Protein AF-A0A1I5MKQ4-F1 (afdb_monomer)

Nearest PDB structures (foldseek):
  6o09-assembly1_D-2  TM=5.803E-01  e=2.074E+00  Arabidopsis thaliana
  5o3u-assembly2_B  TM=5.673E-01  e=7.543E+00  Gypsophila vaccaria
  2vt8-assembly2_B  TM=4.543E-01  e=4.717E+00  Homo sapiens
  5vzl-assembly1_C  TM=2.548E-01  e=2.950E+00  Bacteriophage sp.

Radius of gyration: 15.08 Å; Cα contacts (8 Å, |Δi|>4): 125; chains: 1; bounding box: 41×22×50 Å

pLDDT: mean 78.32, std 14.29, range [41.69, 95.12]

Structure (mmCIF, N/CA/C/O backbone):
data_AF-A0A1I5MKQ4-F1
#
_entry.id   AF-A0A1I5MKQ4-F1
#
loop_
_atom_site.group_PDB
_atom_site.id
_atom_site.type_symbol
_atom_site.label_atom_id
_atom_site.label_alt_id
_atom_site.label_comp_id
_atom_site.label_asym_id
_atom_site.label_entity_id
_atom_site.label_seq_id
_atom_site.pdbx_PDB_ins_code
_atom_site.Cartn_x
_atom_site.Cartn_y
_atom_site.Cartn_z
_atom_site.occupancy
_atom_site.B_iso_or_equiv
_atom_site.auth_seq_id
_atom_site.auth_comp_id
_atom_site.auth_asym_id
_atom_site.auth_atom_id
_atom_site.pdbx_PDB_model_num
ATOM 1 N N . MET A 1 1 ? -25.203 6.017 -5.962 1.00 41.69 1 MET A N 1
ATOM 2 C CA . MET A 1 1 ? -24.076 6.121 -5.019 1.00 41.69 1 MET A CA 1
ATOM 3 C C . MET A 1 1 ? -22.878 5.545 -5.729 1.00 41.69 1 MET A C 1
ATOM 5 O O . MET A 1 1 ? -22.892 4.353 -6.013 1.00 41.69 1 MET A O 1
ATOM 9 N N . GLU A 1 2 ? -21.922 6.385 -6.108 1.00 47.31 2 GLU A N 1
ATOM 10 C CA . GLU A 1 2 ? -20.602 5.896 -6.507 1.00 47.31 2 GLU A CA 1
ATOM 11 C C . GLU A 1 2 ? -20.030 5.134 -5.307 1.00 47.31 2 GLU A C 1
ATOM 13 O O . GLU A 1 2 ? -20.117 5.610 -4.173 1.00 47.31 2 GLU A O 1
ATOM 18 N N . LYS A 1 3 ? -19.571 3.898 -5.520 1.00 57.41 3 LYS A N 1
ATOM 19 C CA . LYS A 1 3 ? -18.817 3.189 -4.488 1.00 57.41 3 LYS A CA 1
ATOM 20 C C . LYS A 1 3 ? -17.494 3.931 -4.365 1.00 57.41 3 LYS A C 1
ATOM 22 O O . LYS A 1 3 ? -16.720 3.910 -5.316 1.00 57.41 3 LYS A O 1
ATOM 27 N N . GLU A 1 4 ? -17.259 4.598 -3.240 1.00 71.88 4 GLU A N 1
ATOM 28 C CA . GLU A 1 4 ? -15.915 5.076 -2.929 1.00 71.88 4 GLU A CA 1
ATOM 29 C C . GLU A 1 4 ? -14.962 3.878 -2.940 1.00 71.88 4 GLU A C 1
ATOM 31 O O . GLU A 1 4 ? -15.253 2.831 -2.352 1.00 71.88 4 GLU A O 1
ATOM 36 N N . GLU A 1 5 ? -13.847 4.016 -3.652 1.00 83.56 5 GLU A N 1
ATOM 37 C CA . GLU A 1 5 ? -12.803 2.998 -3.657 1.00 83.56 5 GLU A CA 1
ATOM 38 C C . GLU A 1 5 ? -12.224 2.849 -2.237 1.00 83.56 5 GLU A C 1
ATOM 40 O O . GLU A 1 5 ? -12.012 3.848 -1.546 1.00 83.56 5 GLU A O 1
ATOM 45 N N . PRO A 1 6 ? -11.981 1.620 -1.753 1.00 90.94 6 PRO A N 1
ATOM 46 C CA . PRO A 1 6 ? -11.576 1.385 -0.364 1.00 90.94 6 PRO A CA 1
ATOM 47 C C . PRO A 1 6 ? -10.141 1.846 -0.050 1.00 90.94 6 PRO A C 1
ATOM 49 O O . PRO A 1 6 ? -9.760 1.948 1.122 1.00 90.94 6 PRO A O 1
ATOM 52 N N . PHE A 1 7 ? -9.343 2.138 -1.077 1.00 93.75 7 PHE A N 1
ATOM 53 C CA . PHE A 1 7 ? -7.974 2.627 -0.967 1.00 93.75 7 PHE A CA 1
ATOM 54 C C . PHE A 1 7 ? -7.619 3.550 -2.142 1.00 93.75 7 PHE A C 1
ATOM 56 O O . PHE A 1 7 ? -8.362 3.644 -3.113 1.00 93.75 7 PHE A O 1
ATOM 63 N N . GLU A 1 8 ? -6.484 4.237 -2.039 1.00 94.25 8 GLU A N 1
ATOM 64 C CA . GLU A 1 8 ? -5.885 5.042 -3.108 1.00 94.25 8 GLU A CA 1
ATOM 65 C C . GLU A 1 8 ? -4.429 4.632 -3.305 1.00 94.25 8 GLU A C 1
ATOM 67 O O . GLU A 1 8 ? -3.732 4.371 -2.324 1.00 94.25 8 GLU A O 1
ATOM 72 N N . VAL A 1 9 ? -3.962 4.618 -4.557 1.00 93.50 9 VAL A N 1
ATOM 73 C CA . VAL A 1 9 ? -2.572 4.299 -4.906 1.00 93.50 9 VAL A CA 1
ATOM 74 C C . VAL A 1 9 ? -1.904 5.490 -5.584 1.00 93.50 9 VAL A C 1
ATOM 76 O O . VAL A 1 9 ? -2.354 5.952 -6.634 1.00 93.50 9 VAL A O 1
ATOM 79 N N . THR A 1 10 ? -0.787 5.948 -5.026 1.00 91.69 10 THR A N 1
ATOM 80 C CA . THR A 1 10 ? 0.058 7.005 -5.596 1.00 91.69 10 THR A CA 1
ATOM 81 C C . THR A 1 10 ? 1.443 6.444 -5.885 1.00 91.69 10 THR A C 1
ATOM 83 O O . THR A 1 10 ? 2.067 5.890 -4.991 1.00 91.69 10 THR A O 1
ATOM 86 N N . VAL A 1 11 ? 1.937 6.583 -7.118 1.00 88.56 11 VAL A N 1
ATOM 87 C CA . VAL A 1 11 ? 3.326 6.227 -7.454 1.00 88.56 11 VAL A CA 1
ATOM 88 C C . VAL A 1 11 ? 4.175 7.489 -7.445 1.00 88.56 11 VAL A C 1
ATOM 90 O O . VAL A 1 11 ? 3.788 8.503 -8.026 1.00 88.56 11 VAL A O 1
ATOM 93 N N . MET A 1 12 ? 5.328 7.424 -6.792 1.00 87.12 12 MET A N 1
ATOM 94 C CA . MET A 1 12 ? 6.271 8.527 -6.668 1.00 87.12 12 MET A CA 1
ATOM 95 C C . MET A 1 12 ? 7.709 8.014 -6.720 1.00 87.12 12 MET A C 1
ATOM 97 O O . MET A 1 12 ? 7.966 6.836 -6.497 1.00 87.12 12 MET A O 1
ATOM 101 N N . SER A 1 13 ? 8.654 8.892 -7.033 1.00 78.81 13 SER A N 1
ATOM 102 C CA . SER A 1 13 ? 10.075 8.597 -6.863 1.00 78.81 13 SER A CA 1
ATOM 103 C C . SER A 1 13 ? 10.456 8.750 -5.391 1.00 78.81 13 SER A C 1
ATOM 105 O O . SER A 1 13 ? 10.023 9.712 -4.751 1.00 78.81 13 SER A O 1
ATOM 107 N N . ASP A 1 14 ? 11.284 7.847 -4.866 1.00 71.12 14 ASP A N 1
ATOM 108 C CA . ASP A 1 14 ? 11.949 8.069 -3.578 1.00 71.12 14 ASP A CA 1
ATOM 109 C C . ASP A 1 14 ? 12.781 9.375 -3.615 1.00 71.12 14 ASP A C 1
ATOM 111 O O . ASP A 1 14 ? 13.118 9.886 -4.683 1.00 71.12 14 ASP A O 1
ATOM 115 N N . ASN A 1 15 ? 13.118 9.937 -2.452 1.00 60.69 15 ASN A N 1
ATOM 116 C CA . ASN A 1 15 ? 13.911 11.158 -2.280 1.00 60.69 15 ASN A CA 1
ATOM 117 C C . ASN A 1 15 ? 15.287 11.104 -2.972 1.00 60.69 15 ASN A C 1
ATOM 119 O O . ASN A 1 15 ? 15.881 12.151 -3.231 1.00 60.69 15 ASN A O 1
ATOM 123 N N . SER A 1 16 ? 15.795 9.903 -3.260 1.00 58.72 16 SER A N 1
ATOM 124 C CA . SER A 1 16 ? 17.008 9.674 -4.053 1.00 58.72 16 SER A CA 1
ATOM 125 C C . SER A 1 16 ? 16.786 9.782 -5.572 1.00 58.72 16 SER A C 1
ATOM 127 O O . SER A 1 16 ? 17.751 9.901 -6.317 1.00 58.72 16 SER A O 1
ATOM 129 N N . TYR A 1 17 ? 15.533 9.783 -6.042 1.00 53.75 17 TYR A N 1
ATOM 130 C CA . TYR A 1 17 ? 15.115 9.662 -7.447 1.00 53.75 17 TYR A CA 1
ATOM 131 C C . TYR A 1 17 ? 15.626 8.402 -8.164 1.00 53.75 17 TYR A C 1
ATOM 133 O O . TYR A 1 17 ? 15.503 8.306 -9.384 1.00 53.75 17 TYR A O 1
ATOM 141 N N . GLU A 1 18 ? 16.169 7.431 -7.427 1.00 61.59 18 GLU A N 1
ATOM 142 C CA . GLU A 1 18 ? 16.747 6.215 -8.006 1.00 61.59 18 GLU A CA 1
ATOM 143 C C . GLU A 1 18 ? 15.709 5.100 -8.174 1.00 61.59 18 GLU A C 1
ATOM 145 O O . GLU A 1 18 ? 15.842 4.295 -9.089 1.00 61.59 18 GLU A O 1
ATOM 150 N N . ASN A 1 19 ? 14.646 5.089 -7.357 1.00 70.69 19 ASN A N 1
ATOM 151 C CA . ASN A 1 19 ? 13.638 4.027 -7.351 1.00 70.69 19 ASN A CA 1
ATOM 152 C C . ASN A 1 19 ? 12.204 4.581 -7.310 1.00 70.69 19 ASN A C 1
ATOM 154 O O . ASN A 1 19 ? 11.916 5.568 -6.623 1.00 70.69 19 ASN A O 1
ATOM 158 N N . LEU A 1 20 ? 11.289 3.921 -8.028 1.00 83.25 20 LEU A N 1
ATOM 159 C CA . LEU A 1 20 ? 9.849 4.162 -7.924 1.00 83.25 20 LEU A CA 1
ATOM 160 C C . LEU A 1 20 ? 9.272 3.413 -6.717 1.00 83.25 20 LEU A C 1
ATOM 162 O O . LEU A 1 20 ? 9.545 2.230 -6.506 1.00 83.25 20 LEU A O 1
ATOM 166 N N . VAL A 1 21 ? 8.420 4.101 -5.960 1.00 88.38 21 VAL A N 1
ATOM 167 C CA . VAL A 1 21 ? 7.663 3.548 -4.835 1.00 88.38 21 VAL A CA 1
ATOM 168 C C . VAL A 1 21 ? 6.174 3.830 -5.010 1.00 88.38 21 VAL A C 1
ATOM 170 O O . VAL A 1 21 ? 5.780 4.867 -5.546 1.00 88.38 21 VAL A O 1
ATOM 173 N N . ALA A 1 22 ? 5.329 2.902 -4.571 1.00 91.62 22 ALA A N 1
ATOM 174 C CA . ALA A 1 22 ? 3.885 3.084 -4.527 1.00 91.62 22 ALA A CA 1
ATOM 175 C C . ALA A 1 22 ? 3.416 3.231 -3.083 1.00 91.62 22 ALA A C 1
ATOM 177 O O . ALA A 1 22 ? 3.613 2.341 -2.259 1.00 91.62 22 ALA A O 1
ATOM 178 N N . GLU A 1 23 ? 2.757 4.344 -2.795 1.00 92.25 23 GLU A N 1
ATOM 179 C CA . GLU A 1 23 ? 2.032 4.575 -1.557 1.00 92.25 23 GLU A CA 1
ATOM 180 C C . GLU A 1 23 ? 0.576 4.129 -1.723 1.00 92.25 23 GLU A C 1
ATOM 182 O O . GLU A 1 23 ? -0.132 4.591 -2.619 1.00 92.25 23 GLU A O 1
ATOM 187 N N . VAL A 1 24 ? 0.117 3.261 -0.826 1.00 94.38 24 VAL A N 1
ATOM 188 C CA . VAL A 1 24 ? -1.281 2.848 -0.690 1.00 94.38 24 VAL A CA 1
ATOM 189 C C . VAL A 1 24 ? -1.863 3.483 0.566 1.00 94.38 24 VAL A C 1
ATOM 191 O O . VAL A 1 24 ? -1.336 3.288 1.661 1.00 94.38 24 VAL A O 1
ATOM 194 N N . LYS A 1 25 ? -2.990 4.183 0.428 1.00 92.88 25 LYS A N 1
ATOM 195 C CA . LYS A 1 25 ? -3.758 4.765 1.537 1.00 92.88 25 LYS A CA 1
ATOM 196 C C . LYS A 1 25 ? -5.116 4.087 1.656 1.00 92.88 25 LYS A C 1
ATOM 198 O O . LYS A 1 25 ? -5.934 4.208 0.752 1.00 92.88 25 LYS A O 1
ATOM 203 N N . PHE A 1 26 ? -5.396 3.410 2.768 1.00 91.81 26 PHE A N 1
ATOM 204 C CA . PHE A 1 26 ? -6.729 2.852 3.025 1.00 91.81 26 PHE A CA 1
ATOM 205 C C . PHE A 1 26 ? -7.645 3.950 3.581 1.00 91.81 26 PHE A C 1
ATOM 207 O O . PHE A 1 26 ? -7.465 4.376 4.716 1.00 91.81 26 PHE A O 1
ATOM 214 N N . LYS A 1 27 ? -8.641 4.415 2.814 1.00 87.00 27 LYS A N 1
ATOM 215 C CA . LYS A 1 27 ? -9.370 5.669 3.116 1.00 87.00 27 LYS A CA 1
ATOM 216 C C . LYS A 1 27 ? -10.041 5.701 4.493 1.00 87.00 27 LYS A C 1
ATOM 218 O O . LYS A 1 27 ? -10.122 6.748 5.124 1.00 87.00 27 LYS A O 1
ATOM 223 N N . SER A 1 28 ? -10.525 4.556 4.969 1.00 84.75 28 SER A N 1
ATOM 224 C CA . SER A 1 28 ? -11.211 4.432 6.265 1.00 84.75 28 SER A CA 1
ATOM 225 C C . SER A 1 28 ? -10.301 3.956 7.401 1.00 84.75 28 SER A C 1
ATOM 227 O O . SER A 1 28 ? -10.802 3.531 8.444 1.00 84.75 28 SER A O 1
ATOM 229 N N . LYS A 1 29 ? -8.980 3.928 7.195 1.00 82.44 29 LYS A N 1
ATOM 230 C CA . LYS A 1 29 ? -8.010 3.391 8.153 1.00 82.44 29 LYS A CA 1
ATOM 231 C C . LYS A 1 29 ? -6.831 4.348 8.289 1.00 82.44 29 LYS A C 1
ATOM 233 O O . LYS A 1 29 ? -6.370 4.937 7.324 1.00 82.44 29 LYS A O 1
ATOM 238 N N . GLU A 1 30 ? -6.267 4.431 9.483 1.00 83.81 30 GLU A N 1
ATOM 239 C CA . GLU A 1 30 ? -5.066 5.236 9.744 1.00 83.81 30 GLU A CA 1
ATOM 240 C C . GLU A 1 30 ? -3.784 4.437 9.463 1.00 83.81 30 GLU A C 1
ATOM 242 O O . GLU A 1 30 ? -2.803 4.506 10.209 1.00 83.81 30 GLU A O 1
ATOM 247 N N . ILE A 1 31 ? -3.805 3.649 8.387 1.00 85.62 31 ILE A N 1
ATOM 248 C CA . ILE A 1 31 ? -2.704 2.792 7.955 1.00 85.62 31 ILE A CA 1
ATOM 249 C C . ILE A 1 31 ? -2.524 2.887 6.441 1.00 85.62 31 ILE A C 1
ATOM 251 O O . ILE A 1 31 ? -3.493 3.048 5.694 1.00 85.62 31 ILE A O 1
ATOM 255 N N . GLY A 1 32 ? -1.282 2.774 5.997 1.00 90.19 32 GLY A N 1
ATOM 256 C CA . GLY A 1 32 ? -0.900 2.740 4.596 1.00 90.19 32 GLY A CA 1
ATOM 257 C C . GLY A 1 32 ? 0.207 1.726 4.340 1.00 90.19 32 GLY A C 1
ATOM 258 O O . GLY A 1 32 ? 0.788 1.161 5.273 1.00 90.19 32 GLY A O 1
ATOM 259 N N . LEU A 1 33 ? 0.481 1.491 3.059 1.00 92.62 33 LEU A N 1
ATOM 260 C CA . LEU A 1 33 ? 1.576 0.641 2.595 1.00 92.62 33 LEU A CA 1
ATOM 261 C C . LEU A 1 33 ? 2.518 1.456 1.721 1.00 92.62 33 LEU A C 1
ATOM 263 O O . LEU A 1 33 ? 2.059 2.276 0.932 1.00 92.62 33 LEU A O 1
ATOM 267 N N . ILE A 1 34 ? 3.815 1.202 1.834 1.00 91.38 34 ILE A N 1
ATOM 268 C CA . ILE A 1 34 ? 4.802 1.599 0.832 1.00 91.38 34 ILE A CA 1
ATOM 269 C C . ILE A 1 34 ? 5.293 0.326 0.162 1.00 91.38 34 ILE A C 1
ATOM 271 O O . ILE A 1 34 ? 5.745 -0.592 0.846 1.00 91.38 34 ILE A O 1
ATOM 275 N N . LEU A 1 35 ? 5.179 0.272 -1.160 1.00 91.88 35 LEU A N 1
ATOM 276 C CA . LEU A 1 35 ? 5.658 -0.829 -1.979 1.00 91.88 35 LEU A CA 1
ATOM 277 C C . LEU A 1 35 ? 6.822 -0.346 -2.840 1.00 91.88 35 LEU A C 1
ATOM 279 O O . LEU A 1 35 ? 6.705 0.694 -3.489 1.00 91.88 35 LEU A O 1
ATOM 283 N N . SER A 1 36 ? 7.917 -1.098 -2.877 1.00 87.81 36 SER A N 1
ATOM 284 C CA . SER A 1 36 ? 9.087 -0.776 -3.701 1.00 87.81 36 SER A CA 1
ATOM 285 C C . SER A 1 36 ? 9.677 -2.021 -4.371 1.00 87.81 36 SER A C 1
ATOM 287 O O . SER A 1 36 ? 9.564 -3.137 -3.860 1.00 87.81 36 SER A O 1
ATOM 289 N N . GLN A 1 37 ? 10.273 -1.828 -5.553 1.00 79.44 37 GLN A N 1
ATOM 290 C CA . GLN A 1 37 ? 10.899 -2.881 -6.377 1.00 79.44 37 GLN A CA 1
ATOM 291 C C . GLN A 1 37 ? 12.435 -2.772 -6.398 1.00 79.44 37 GLN A C 1
ATOM 293 O O . GLN A 1 37 ? 13.068 -3.196 -7.358 1.00 79.44 37 GLN A O 1
ATOM 298 N N . GLU A 1 38 ? 13.046 -2.221 -5.344 1.00 68.00 38 GLU A N 1
ATOM 299 C CA . GLU A 1 38 ? 14.455 -1.772 -5.323 1.00 68.00 38 GLU A CA 1
ATOM 300 C C . GLU A 1 38 ? 15.482 -2.817 -5.790 1.00 68.00 38 GLU A C 1
ATOM 302 O O . GLU A 1 38 ? 16.525 -2.462 -6.331 1.00 68.00 38 GLU A O 1
ATOM 307 N N . ASN A 1 39 ? 15.210 -4.110 -5.581 1.00 63.75 39 ASN A N 1
ATOM 308 C CA . ASN A 1 39 ? 16.201 -5.171 -5.778 1.00 63.75 39 ASN A CA 1
ATOM 309 C C . ASN A 1 39 ? 15.861 -6.178 -6.895 1.00 63.75 39 ASN A C 1
ATOM 311 O O . ASN A 1 39 ? 16.743 -6.930 -7.314 1.00 63.75 39 ASN A O 1
ATOM 315 N N . SER A 1 40 ? 14.599 -6.276 -7.337 1.00 66.81 40 SER A N 1
ATOM 316 C CA . SER A 1 40 ? 14.152 -7.238 -8.364 1.00 66.81 40 SER A CA 1
ATOM 317 C C . SER A 1 40 ? 12.685 -7.032 -8.758 1.00 66.81 40 SER A C 1
ATOM 319 O O . SER A 1 40 ? 11.838 -6.880 -7.889 1.00 66.81 40 SER A O 1
ATOM 321 N N . PHE A 1 41 ? 12.346 -7.197 -10.042 1.00 69.81 41 PHE A N 1
ATOM 322 C CA . PHE A 1 41 ? 10.953 -7.228 -10.531 1.00 69.81 41 PHE A CA 1
ATOM 323 C C . PHE A 1 41 ?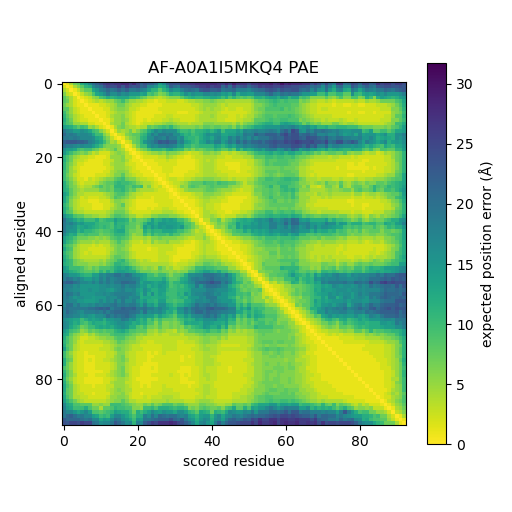 10.105 -8.392 -9.980 1.00 69.81 41 PHE A C 1
ATOM 325 O O . PHE A 1 41 ? 8.866 -8.357 -10.033 1.00 69.81 41 PHE A O 1
ATOM 332 N N . GLU A 1 42 ? 10.760 -9.447 -9.489 1.00 76.44 42 GLU A N 1
ATOM 333 C CA . GLU A 1 42 ? 10.112 -10.646 -8.943 1.00 76.44 42 GLU A CA 1
ATOM 334 C C . GLU A 1 42 ? 9.764 -10.510 -7.457 1.00 76.44 42 GLU A C 1
ATOM 336 O O . GLU A 1 42 ? 8.977 -11.303 -6.938 1.00 76.44 42 GLU A O 1
ATOM 341 N N . LYS A 1 43 ? 10.343 -9.525 -6.762 1.00 82.31 43 LYS A N 1
ATOM 342 C CA . LYS A 1 43 ? 10.129 -9.300 -5.332 1.00 82.31 43 LYS A CA 1
ATOM 343 C C . LYS A 1 43 ? 9.589 -7.897 -5.112 1.00 82.31 43 LYS A C 1
ATOM 345 O O . LYS A 1 43 ? 10.025 -6.950 -5.747 1.00 82.31 43 LYS A O 1
ATOM 350 N N . ILE A 1 44 ? 8.631 -7.780 -4.204 1.00 85.81 44 ILE A N 1
ATOM 351 C CA . ILE A 1 44 ? 8.112 -6.489 -3.774 1.00 85.81 44 ILE A CA 1
ATOM 352 C C . ILE A 1 44 ? 8.356 -6.365 -2.278 1.00 85.81 44 ILE A C 1
ATOM 354 O O . ILE A 1 44 ? 7.951 -7.235 -1.503 1.00 85.81 44 ILE A O 1
ATOM 358 N N . ASP A 1 45 ? 9.048 -5.306 -1.888 1.00 88.50 45 ASP A N 1
ATOM 359 C CA . ASP A 1 45 ? 9.189 -4.948 -0.489 1.00 88.50 45 ASP A CA 1
ATOM 360 C C . ASP A 1 45 ? 7.933 -4.179 -0.080 1.00 88.50 45 ASP A C 1
ATOM 362 O O . ASP A 1 45 ? 7.523 -3.238 -0.759 1.00 88.50 45 ASP A O 1
ATOM 366 N N . ILE A 1 46 ? 7.276 -4.617 0.998 1.00 90.12 46 ILE A N 1
ATOM 367 C CA . ILE A 1 46 ? 6.044 -4.004 1.506 1.00 90.12 46 ILE A CA 1
ATOM 368 C C . ILE A 1 46 ? 6.306 -3.520 2.925 1.00 90.12 46 ILE A C 1
ATOM 370 O O . ILE A 1 46 ? 6.460 -4.315 3.852 1.00 90.12 46 ILE A O 1
ATOM 374 N N . SER A 1 47 ? 6.319 -2.205 3.097 1.00 89.62 47 SER A N 1
ATOM 375 C CA . SER A 1 47 ? 6.389 -1.559 4.403 1.00 89.62 47 SER A CA 1
ATOM 376 C C . SER A 1 47 ? 5.000 -1.113 4.833 1.00 89.62 47 SER A C 1
ATOM 378 O O . SER A 1 47 ? 4.288 -0.465 4.072 1.00 89.62 47 SER A O 1
ATOM 380 N N . VAL A 1 48 ? 4.614 -1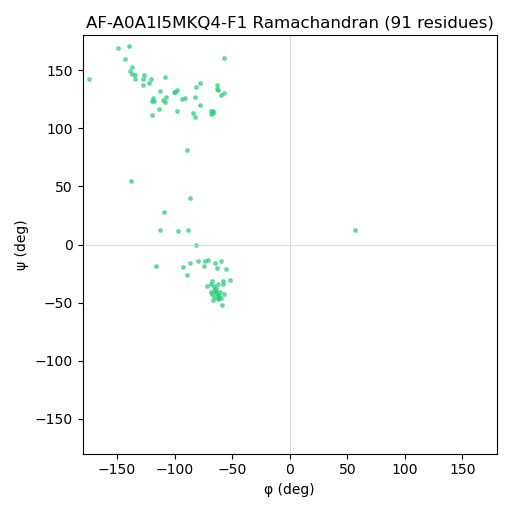.434 6.065 1.00 87.44 48 VAL A N 1
ATOM 381 C CA . VAL A 1 48 ? 3.340 -1.006 6.657 1.00 87.44 48 VAL A CA 1
ATOM 382 C C . VAL A 1 48 ? 3.605 0.172 7.583 1.00 87.44 48 VAL A C 1
ATOM 384 O O . VAL A 1 48 ? 4.491 0.097 8.434 1.00 87.44 48 VAL A O 1
ATOM 387 N N . PHE A 1 49 ? 2.832 1.246 7.453 1.00 82.94 49 PHE A N 1
ATOM 388 C CA . PHE A 1 49 ? 2.990 2.433 8.289 1.00 82.94 49 PHE A CA 1
ATOM 389 C C . PHE A 1 49 ? 1.643 2.975 8.755 1.00 82.94 49 PHE A C 1
ATOM 391 O O . PHE A 1 49 ? 0.621 2.786 8.102 1.00 82.94 49 PHE A O 1
ATOM 398 N N . SER A 1 50 ? 1.639 3.647 9.904 1.00 80.12 50 SER A N 1
ATOM 399 C CA . SER A 1 50 ? 0.455 4.318 10.436 1.00 80.12 50 SER A CA 1
ATOM 400 C C . SER A 1 50 ? 0.599 5.830 10.322 1.00 80.12 50 SER A C 1
ATOM 402 O O . SER A 1 50 ? 1.687 6.370 10.512 1.00 80.12 50 SER A O 1
ATOM 404 N N . PHE A 1 51 ? -0.517 6.507 10.054 1.00 73.06 51 PHE A N 1
ATOM 405 C CA . PHE A 1 51 ? -0.605 7.970 10.047 1.00 73.06 51 PHE A CA 1
ATOM 406 C C . PHE A 1 51 ? -0.779 8.564 11.457 1.00 73.06 51 PHE A C 1
ATOM 408 O O . PHE A 1 51 ? -0.850 9.783 11.609 1.00 73.06 51 PHE A O 1
ATOM 415 N N . LEU A 1 52 ? -0.843 7.720 12.493 1.00 72.06 52 LEU A N 1
ATOM 416 C CA . LEU A 1 52 ? -0.964 8.146 13.883 1.00 72.06 52 LEU A CA 1
ATOM 417 C C . LEU A 1 52 ? 0.318 8.838 14.360 1.00 72.06 52 LEU A C 1
ATOM 419 O O . LEU A 1 52 ? 1.374 8.218 14.500 1.00 72.06 52 LEU A O 1
ATOM 423 N N . SER A 1 53 ? 0.201 10.127 14.671 1.00 58.28 53 SER A N 1
ATOM 424 C CA . SER A 1 53 ? 1.299 10.991 15.120 1.00 58.28 53 SER A CA 1
ATOM 425 C C . SER A 1 53 ? 1.899 10.604 16.480 1.00 58.28 53 SER A C 1
ATOM 427 O O . SER A 1 53 ? 3.016 11.015 16.786 1.00 58.28 53 SER A O 1
ATOM 429 N N . ASP A 1 54 ? 1.209 9.780 17.275 1.00 62.41 54 ASP A N 1
ATOM 430 C CA . ASP A 1 54 ? 1.637 9.296 18.596 1.00 62.41 54 ASP A CA 1
ATOM 431 C C . ASP A 1 54 ? 1.936 7.781 18.639 1.00 62.41 54 ASP A C 1
ATOM 433 O O . ASP A 1 54 ? 2.128 7.195 19.710 1.00 62.41 54 ASP A O 1
ATOM 437 N N . GLY A 1 55 ? 2.025 7.130 17.471 1.00 59.12 55 GLY A N 1
ATOM 438 C CA . GLY A 1 55 ? 2.140 5.673 17.352 1.00 59.12 55 GLY A CA 1
ATOM 439 C C . GLY A 1 55 ? 3.343 5.061 18.077 1.00 59.12 55 GLY A C 1
ATOM 440 O O . GLY A 1 55 ? 3.242 3.951 18.596 1.00 59.12 55 GLY A O 1
ATOM 441 N N . LYS A 1 56 ? 4.465 5.787 18.187 1.00 61.91 56 LYS A N 1
ATOM 442 C CA . LYS A 1 56 ? 5.672 5.294 18.871 1.00 61.91 56 LYS A CA 1
ATOM 443 C C . LYS A 1 56 ? 5.450 5.096 20.372 1.00 61.91 56 LYS A C 1
ATOM 445 O O . LYS A 1 56 ? 5.843 4.062 20.897 1.00 61.91 56 LYS A O 1
ATOM 450 N N . GLU A 1 57 ? 4.814 6.046 21.059 1.00 63.47 57 GLU A N 1
ATOM 451 C CA . GLU A 1 57 ? 4.557 5.927 22.504 1.00 63.47 57 GLU A CA 1
ATOM 452 C C . GLU A 1 57 ? 3.472 4.888 22.807 1.00 63.47 57 GLU A C 1
ATOM 454 O O . GLU A 1 57 ? 3.595 4.127 23.767 1.00 63.47 57 GLU A O 1
ATOM 459 N N . LYS A 1 58 ? 2.455 4.783 21.942 1.00 59.19 58 LYS A N 1
ATOM 460 C CA . LYS A 1 58 ? 1.402 3.764 22.057 1.00 59.19 58 LYS A CA 1
ATOM 461 C C . LYS A 1 58 ? 1.904 2.343 21.788 1.00 59.19 58 LYS A C 1
ATOM 463 O O . LYS A 1 58 ? 1.432 1.418 22.437 1.00 59.19 58 LYS A O 1
ATOM 468 N N . PHE A 1 59 ? 2.876 2.154 20.891 1.00 59.84 59 PHE A N 1
ATOM 469 C CA . PHE A 1 59 ? 3.426 0.829 20.571 1.00 59.84 59 PHE A CA 1
ATOM 470 C C . PHE A 1 59 ? 4.179 0.187 21.745 1.00 59.84 59 PHE A C 1
ATOM 472 O O . PHE A 1 59 ? 4.107 -1.024 21.937 1.00 59.84 59 PHE A O 1
ATOM 479 N N . TYR A 1 60 ? 4.877 0.986 22.560 1.00 63.88 60 TYR A N 1
ATOM 480 C CA . TYR A 1 60 ? 5.561 0.479 23.757 1.00 63.88 60 TYR A CA 1
ATOM 481 C C . TYR A 1 60 ? 4.599 0.128 24.898 1.00 63.88 60 TYR A C 1
ATOM 483 O O . TYR A 1 60 ? 4.992 -0.573 25.830 1.00 63.88 60 TYR A O 1
ATOM 491 N N . ASN A 1 61 ? 3.341 0.570 24.822 1.00 63.50 61 ASN A N 1
ATOM 492 C CA . ASN A 1 61 ? 2.298 0.162 25.748 1.00 63.50 61 ASN A CA 1
ATOM 493 C C . ASN A 1 61 ? 1.604 -1.106 25.224 1.00 63.50 61 ASN A C 1
ATOM 495 O O . ASN A 1 61 ? 0.542 -1.063 24.603 1.00 63.50 61 ASN A O 1
ATOM 499 N N . THR A 1 62 ? 2.241 -2.255 25.467 1.00 62.25 62 THR A N 1
ATOM 500 C CA . THR A 1 62 ? 1.841 -3.578 24.952 1.00 62.25 62 THR A CA 1
ATOM 501 C C . THR A 1 62 ? 0.445 -4.034 25.379 1.00 62.25 62 THR A C 1
ATOM 503 O O . THR A 1 62 ? -0.082 -4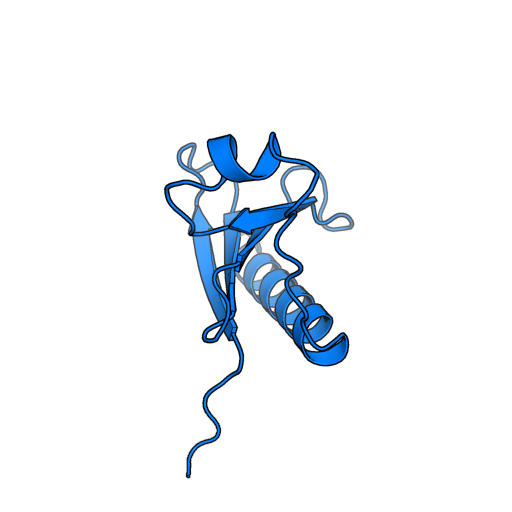.983 24.806 1.00 62.25 62 THR A O 1
ATOM 506 N N . GLU A 1 63 ? -0.165 -3.378 26.369 1.00 65.38 63 GLU A N 1
ATOM 507 C CA . GLU A 1 63 ? -1.535 -3.664 26.808 1.00 65.38 63 GLU A CA 1
ATOM 508 C C . GLU A 1 63 ? -2.596 -3.144 25.823 1.00 65.38 63 GLU A C 1
ATOM 510 O O . GLU A 1 63 ? -3.723 -3.629 25.842 1.00 65.38 63 GLU A O 1
ATOM 515 N N . ASN A 1 64 ? -2.248 -2.203 24.934 1.00 60.50 64 ASN A N 1
ATOM 516 C CA . ASN A 1 64 ? -3.178 -1.575 23.991 1.00 60.50 64 ASN A CA 1
ATOM 517 C C . ASN A 1 64 ? -2.569 -1.418 22.592 1.00 60.50 64 ASN A C 1
ATOM 519 O O . ASN A 1 64 ? -2.554 -0.320 22.038 1.00 60.50 64 ASN A O 1
ATOM 523 N N . ILE A 1 65 ? -2.080 -2.511 21.999 1.00 65.25 65 ILE A N 1
ATOM 524 C CA . ILE A 1 65 ? -1.680 -2.503 20.585 1.00 65.25 65 ILE A CA 1
ATOM 525 C C . ILE A 1 65 ? -2.953 -2.310 19.740 1.00 65.25 65 ILE A C 1
ATOM 527 O O . ILE A 1 65 ? -3.808 -3.201 19.731 1.00 65.25 65 ILE A O 1
ATOM 531 N N . PRO A 1 66 ? -3.123 -1.173 19.038 1.00 64.06 66 PRO A N 1
ATOM 532 C CA . PRO A 1 66 ? -4.315 -0.943 18.237 1.00 64.06 66 PRO A CA 1
ATOM 533 C C . PRO A 1 66 ? -4.348 -1.935 17.070 1.00 64.06 66 PRO A C 1
ATOM 535 O O . PRO A 1 66 ? -3.491 -1.922 16.188 1.00 64.06 66 PRO A O 1
ATOM 538 N N . GLY A 1 67 ? -5.346 -2.819 17.075 1.00 68.44 67 GLY A N 1
ATOM 539 C CA . GLY A 1 67 ? -5.584 -3.750 15.979 1.00 68.44 67 GLY A CA 1
ATOM 540 C C . GLY A 1 67 ? -6.278 -3.044 14.819 1.00 68.44 67 GLY A C 1
ATOM 541 O O . GLY A 1 67 ? -7.392 -2.544 14.972 1.00 68.44 67 GLY A O 1
ATOM 542 N N . VAL A 1 68 ? -5.651 -3.033 13.644 1.00 76.62 68 VAL A N 1
ATOM 543 C CA . VAL A 1 68 ? -6.299 -2.574 12.412 1.00 76.62 68 VAL A CA 1
ATOM 544 C C . VAL A 1 68 ? -6.810 -3.790 11.650 1.00 76.62 68 VAL A C 1
ATOM 546 O O . VAL A 1 68 ? -6.032 -4.624 11.199 1.00 76.62 68 VAL A O 1
ATOM 549 N N . CYS A 1 69 ? -8.131 -3.897 11.510 1.00 82.56 69 CYS A N 1
ATOM 550 C CA . CYS A 1 69 ? -8.758 -4.939 10.702 1.00 82.56 69 CYS A CA 1
ATOM 551 C C . CYS A 1 69 ? -9.013 -4.418 9.281 1.00 82.56 69 CYS A C 1
ATOM 553 O O . CYS A 1 69 ? -9.668 -3.380 9.110 1.00 82.56 69 CYS A O 1
ATOM 555 N N . ILE A 1 70 ? -8.501 -5.140 8.284 1.00 86.75 70 ILE A N 1
ATOM 556 C CA . ILE A 1 70 ? -8.708 -4.905 6.851 1.00 86.75 70 ILE A CA 1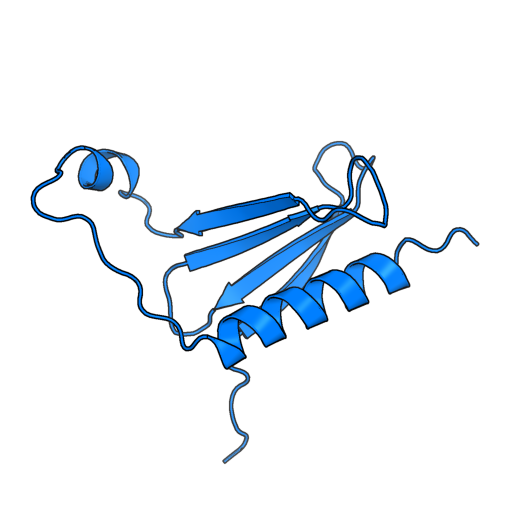
ATOM 557 C C . ILE A 1 70 ? -9.188 -6.221 6.243 1.00 86.75 70 ILE A C 1
ATOM 559 O O . ILE A 1 70 ? -8.670 -7.287 6.577 1.00 86.75 70 ILE A O 1
ATOM 563 N N . GLU A 1 71 ? -10.184 -6.149 5.364 1.00 91.06 71 GLU A N 1
ATOM 564 C CA . GLU A 1 71 ? -10.621 -7.309 4.592 1.00 91.06 71 GLU A CA 1
ATOM 565 C C . GLU A 1 71 ? -9.479 -7.804 3.699 1.00 91.06 71 GL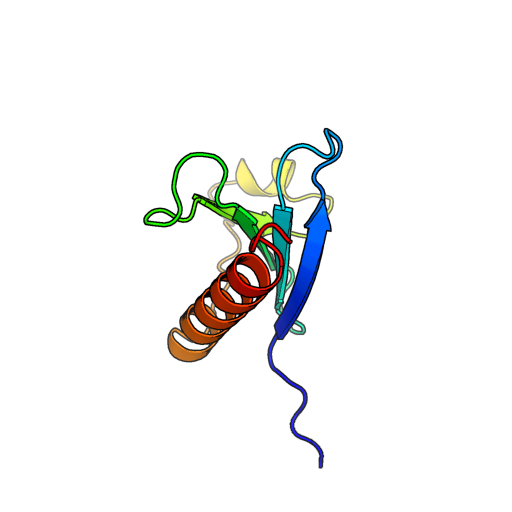U A C 1
ATOM 567 O O . GLU A 1 71 ? -8.829 -7.012 3.014 1.00 91.06 71 GLU A O 1
ATOM 572 N N . LEU A 1 72 ? -9.236 -9.116 3.700 1.00 92.19 72 LEU A N 1
ATOM 573 C CA . LEU A 1 72 ? -8.117 -9.711 2.969 1.00 92.19 72 LEU A CA 1
ATOM 574 C C . LEU A 1 72 ? -8.160 -9.364 1.474 1.00 92.19 72 LEU A C 1
ATOM 576 O O . LEU A 1 72 ? -7.138 -8.990 0.909 1.00 92.19 72 LEU A O 1
ATOM 580 N N . ASP A 1 73 ? -9.341 -9.418 0.860 1.00 94.69 73 ASP A N 1
ATOM 581 C CA . ASP A 1 73 ? -9.513 -9.130 -0.567 1.00 94.69 73 ASP A CA 1
ATOM 582 C C . ASP A 1 73 ? -9.177 -7.672 -0.899 1.00 94.69 73 ASP A C 1
ATOM 584 O O . ASP A 1 73 ? -8.544 -7.394 -1.914 1.00 94.69 73 ASP A O 1
ATOM 588 N N . VAL A 1 74 ? -9.530 -6.738 -0.010 1.00 92.69 74 VAL A N 1
ATOM 589 C CA 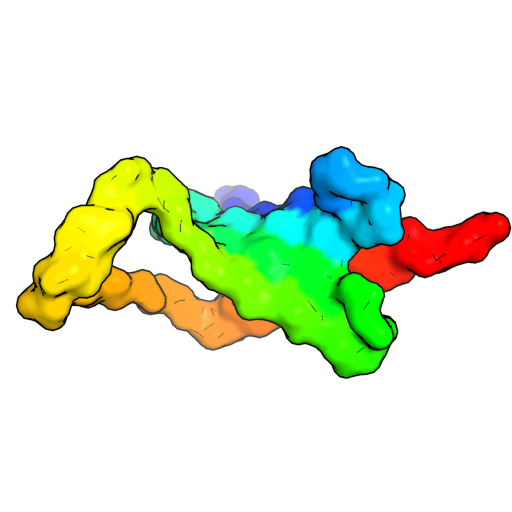. VAL A 1 74 ? -9.184 -5.317 -0.150 1.00 92.69 74 VAL A CA 1
ATOM 590 C C . VAL A 1 74 ? -7.676 -5.118 -0.012 1.00 92.69 74 VAL A C 1
ATOM 592 O O . VAL A 1 74 ? -7.080 -4.372 -0.784 1.00 92.69 74 VAL A O 1
ATOM 595 N N . PHE A 1 75 ? -7.051 -5.798 0.950 1.00 92.62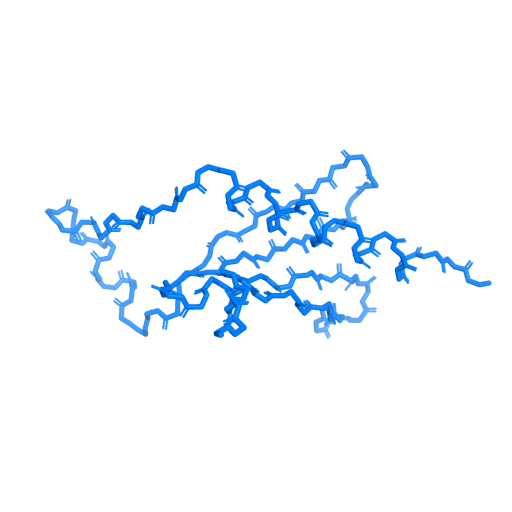 75 PHE A N 1
ATOM 596 C CA . PHE A 1 75 ? -5.608 -5.726 1.162 1.00 92.62 75 PHE A CA 1
ATOM 597 C C . PHE A 1 75 ? -4.824 -6.253 -0.048 1.00 92.62 75 PHE A C 1
ATOM 599 O O . PHE A 1 75 ? -3.895 -5.599 -0.518 1.00 92.62 75 PHE A O 1
ATOM 606 N N . LEU A 1 76 ? -5.228 -7.407 -0.587 1.00 94.44 76 LEU A N 1
ATOM 607 C CA . LEU A 1 76 ? -4.599 -8.011 -1.760 1.00 94.44 76 LEU A CA 1
ATOM 608 C C . LEU A 1 76 ? -4.837 -7.189 -3.031 1.00 94.44 76 LEU A C 1
ATOM 610 O O . LEU A 1 76 ? -3.897 -7.004 -3.801 1.00 94.44 76 LEU A O 1
ATOM 614 N N . ALA A 1 77 ? -6.046 -6.656 -3.229 1.00 95.12 77 ALA A N 1
ATOM 615 C CA . ALA A 1 77 ? -6.349 -5.784 -4.362 1.00 95.12 77 ALA A CA 1
ATOM 616 C C . ALA A 1 77 ? -5.485 -4.514 -4.354 1.00 95.12 77 ALA A C 1
ATOM 618 O O . ALA A 1 77 ? -4.967 -4.114 -5.393 1.00 95.12 77 ALA A O 1
ATOM 619 N N . ALA A 1 78 ? -5.267 -3.921 -3.177 1.00 94.69 78 ALA A N 1
ATOM 620 C CA . ALA A 1 78 ? -4.434 -2.732 -3.045 1.00 94.69 78 ALA A CA 1
ATOM 621 C C . ALA A 1 78 ? -2.960 -2.998 -3.388 1.00 94.69 78 ALA A C 1
ATOM 623 O O . ALA A 1 78 ? -2.311 -2.175 -4.036 1.00 94.69 78 ALA A O 1
ATOM 624 N N . ILE A 1 79 ? -2.438 -4.162 -2.985 1.00 94.00 79 ILE A N 1
ATOM 625 C CA . ILE A 1 79 ? -1.079 -4.595 -3.333 1.00 94.00 79 ILE A CA 1
ATOM 626 C C . ILE A 1 79 ? -0.961 -4.849 -4.836 1.00 94.00 79 ILE A C 1
ATOM 628 O O . ILE A 1 79 ? -0.013 -4.368 -5.455 1.00 94.00 79 ILE A O 1
ATOM 632 N N . ASP A 1 80 ? -1.906 -5.585 -5.425 1.00 93.69 80 ASP A N 1
ATOM 633 C CA . ASP A 1 80 ? -1.886 -5.898 -6.857 1.00 93.69 80 ASP A CA 1
ATOM 634 C C . ASP A 1 80 ? -1.914 -4.618 -7.703 1.00 93.69 80 ASP A C 1
ATOM 636 O O . ASP A 1 80 ? -1.069 -4.436 -8.581 1.00 93.69 80 ASP A O 1
ATOM 640 N N . GLU A 1 81 ? -2.796 -3.672 -7.374 1.00 94.56 81 GLU A N 1
ATOM 641 C CA . GLU A 1 81 ? -2.874 -2.394 -8.080 1.00 94.56 81 GLU A CA 1
ATOM 642 C C . GLU A 1 81 ? -1.576 -1.580 -7.961 1.00 94.56 81 GLU A C 1
ATOM 644 O O . GLU A 1 81 ? -1.075 -1.049 -8.957 1.00 94.56 81 GLU A O 1
ATOM 649 N N . ALA A 1 82 ? -0.985 -1.510 -6.766 1.00 92.75 82 ALA A N 1
ATOM 650 C CA . ALA A 1 82 ? 0.291 -0.835 -6.552 1.00 92.75 82 ALA A CA 1
ATOM 651 C C . ALA A 1 82 ? 1.433 -1.462 -7.362 1.00 92.75 82 ALA A C 1
ATOM 653 O O . ALA A 1 82 ? 2.189 -0.745 -8.023 1.00 92.75 82 ALA A O 1
ATOM 654 N N . VAL A 1 83 ? 1.525 -2.793 -7.382 1.00 90.75 83 VAL A N 1
ATOM 655 C CA . VAL A 1 83 ? 2.529 -3.521 -8.171 1.00 90.75 83 VAL A CA 1
ATOM 656 C C . VAL A 1 83 ? 2.329 -3.292 -9.670 1.00 90.75 83 VAL A C 1
ATOM 658 O O . VAL A 1 83 ? 3.307 -3.076 -10.389 1.00 90.75 83 VAL A O 1
ATOM 661 N N . GLN A 1 84 ? 1.086 -3.307 -10.156 1.00 90.12 84 GLN A N 1
ATOM 662 C CA . GLN A 1 84 ? 0.781 -3.036 -11.562 1.00 90.12 84 GLN A CA 1
ATOM 663 C C . GLN A 1 84 ? 1.183 -1.614 -11.962 1.00 90.12 84 GLN A C 1
ATOM 665 O O . GLN A 1 84 ? 1.856 -1.436 -12.979 1.00 90.12 84 GLN A O 1
ATOM 670 N N . ARG A 1 85 ? 0.831 -0.605 -11.154 1.00 89.88 85 ARG A N 1
ATOM 671 C CA . ARG A 1 85 ? 1.184 0.796 -11.435 1.00 89.88 85 ARG A CA 1
ATOM 672 C C . ARG A 1 85 ? 2.696 1.027 -11.417 1.00 89.88 85 ARG A C 1
ATOM 674 O O . ARG A 1 85 ? 3.191 1.732 -12.293 1.00 89.88 85 ARG A O 1
ATOM 681 N N . LEU A 1 86 ? 3.425 0.405 -10.486 1.00 87.50 86 LEU A N 1
ATOM 682 C CA . LEU A 1 86 ? 4.893 0.441 -10.463 1.00 87.50 86 LEU A CA 1
ATOM 683 C C . LEU A 1 86 ? 5.482 -0.116 -11.759 1.00 87.50 86 LEU A C 1
ATOM 685 O O . LEU A 1 86 ? 6.232 0.573 -12.443 1.00 87.50 86 LEU A O 1
ATOM 689 N N . ARG A 1 87 ? 5.066 -1.324 -12.153 1.00 84.12 87 ARG A N 1
ATOM 690 C CA . ARG A 1 87 ? 5.582 -1.994 -13.356 1.00 84.12 87 ARG A CA 1
ATOM 691 C C . ARG A 1 87 ? 5.298 -1.234 -14.646 1.00 84.12 87 ARG A C 1
ATOM 693 O O . ARG A 1 87 ? 6.107 -1.293 -15.560 1.00 84.12 87 ARG A O 1
ATOM 700 N N . LEU A 1 88 ? 4.158 -0.548 -14.745 1.00 79.88 88 LEU A N 1
ATOM 701 C CA . LEU A 1 88 ? 3.816 0.252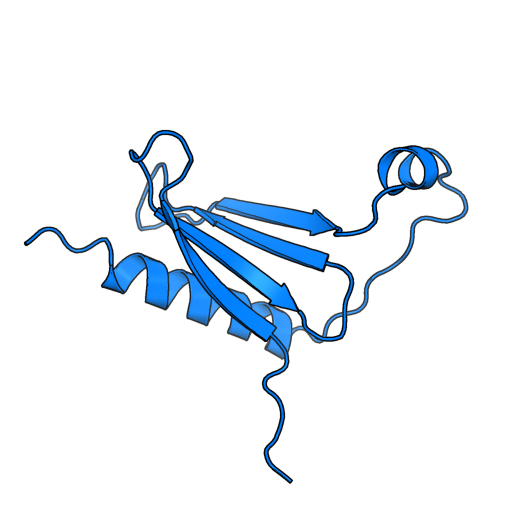 -15.927 1.00 79.88 88 LEU A CA 1
ATOM 702 C C . LEU A 1 88 ? 4.733 1.468 -16.102 1.00 79.88 88 LEU A C 1
ATOM 704 O O . LEU A 1 88 ? 4.966 1.895 -17.231 1.00 79.88 88 LEU A O 1
ATOM 708 N N . LEU A 1 89 ? 5.216 2.033 -14.997 1.00 75.00 89 LEU A N 1
ATOM 709 C CA . LEU A 1 89 ? 6.056 3.230 -14.994 1.00 75.00 89 LEU A CA 1
ATOM 710 C C . LEU A 1 89 ? 7.555 2.907 -15.025 1.00 75.00 89 LEU A C 1
ATOM 712 O O . LEU A 1 89 ? 8.335 3.759 -15.439 1.00 75.00 89 LEU A O 1
ATOM 716 N N . ASP A 1 90 ? 7.938 1.683 -14.660 1.00 64.12 90 ASP A N 1
ATOM 717 C CA . ASP A 1 90 ? 9.327 1.208 -14.622 1.00 64.12 90 ASP A CA 1
ATOM 718 C C . ASP A 1 90 ? 9.819 0.601 -15.958 1.00 64.12 90 ASP A C 1
ATOM 720 O O . ASP A 1 90 ? 10.860 -0.048 -16.030 1.00 64.12 90 ASP A O 1
ATOM 724 N N . ILE A 1 91 ? 9.070 0.785 -17.055 1.00 57.19 91 ILE A N 1
ATOM 725 C CA . ILE A 1 91 ? 9.499 0.356 -18.395 1.00 57.19 91 ILE A CA 1
ATOM 726 C C . ILE A 1 91 ? 10.404 1.449 -18.993 1.00 57.19 91 ILE A C 1
ATOM 728 O O . ILE A 1 91 ? 9.900 2.535 -19.305 1.00 57.19 91 ILE A O 1
ATOM 732 N N . PRO A 1 92 ? 11.711 1.195 -19.210 1.00 52.09 92 PRO A N 1
ATOM 733 C CA . PRO A 1 92 ? 12.581 2.161 -19.871 1.00 52.09 92 PRO A CA 1
ATOM 734 C C . PRO A 1 92 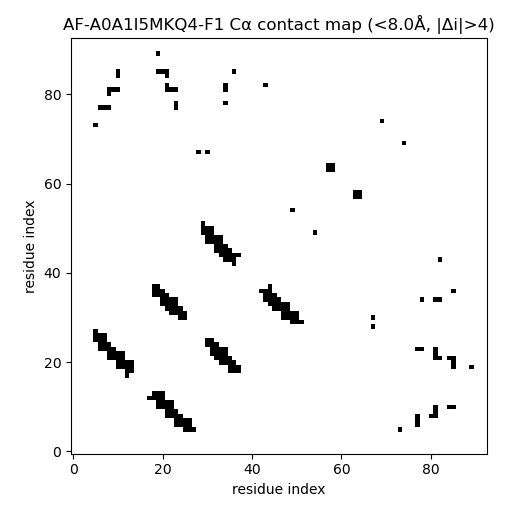? 12.107 2.392 -21.314 1.00 52.09 92 PRO A C 1
ATOM 736 O O . PRO A 1 92 ? 11.799 1.439 -22.034 1.00 52.09 92 PRO A O 1
ATOM 739 N N . ARG A 1 93 ? 12.028 3.663 -21.726 1.00 42.16 93 ARG A N 1
ATOM 740 C CA . ARG A 1 93 ? 11.818 4.052 -23.131 1.00 42.16 93 ARG A CA 1
ATOM 741 C C . ARG A 1 93 ? 13.102 3.942 -23.939 1.00 42.16 93 ARG A C 1
ATOM 743 O O . ARG A 1 93 ? 14.161 4.317 -23.392 1.00 42.16 93 ARG A O 1
#

Sequence (93 aa):
MEKEEPFEVTVMSDNSYENLVAEVKFKSKEIGLILSQENSFEKIDISVFSFLSDGKEKFYNTENIPGVCIELDVFLAAIDEAVQRLRLLDIPR

Mean predicted aligned error: 8.27 Å

Foldseek 3Di:
DPPDQQKDWDWDQDPVNPWIWIWIGRPVFQKIWIWTQVPHLVDIDIDIDGNDPCQVVQVVVVVCDDDDDDDPVSVVVRVVVNSVVRVVVPDDD

Secondary structure (DSSP, 8-state):
-----SEEEEEEE-TTSSSEEEEEEETTSSEEEEEE-TT-TT--EEEEEE--TTHHHHHT-GGG-------HHHHHHHHHHHHHHHHHHS---

Solvent-accessible surface area (backbone atoms only — not comparable to full-atom values): 5820 Å² total; per-residue (Å²): 129,84,79,77,68,71,53,47,75,47,79,44,63,43,99,82,66,80,44,64,33,23,41,36,40,32,76,91,49,67,40,33,38,42,37,34,49,88,87,36,97,91,49,73,51,77,46,79,47,64,74,53,91,60,47,73,69,44,59,74,40,74,90,59,64,84,80,82,87,74,59,64,68,60,56,52,50,54,51,52,52,36,53,51,56,50,56,69,70,69,60,86,128